Protein AF-A0A392RQN1-F1 (afdb_monomer_lite)

pLDDT: mean 76.07, std 15.89, range [38.75, 93.25]

Structure (mmCIF, N/CA/C/O backbone):
data_AF-A0A392RQN1-F1
#
_entry.id   AF-A0A392RQN1-F1
#
loop_
_atom_site.group_PDB
_atom_site.id
_atom_site.type_symbol
_atom_site.label_atom_id
_atom_site.label_alt_id
_atom_site.label_comp_id
_atom_site.label_asym_id
_atom_site.label_entity_id
_atom_site.label_seq_id
_atom_site.pdbx_PDB_ins_code
_atom_site.Cartn_x
_atom_site.Cartn_y
_atom_site.Cartn_z
_atom_site.occupancy
_atom_site.B_iso_or_equiv
_atom_site.auth_seq_id
_atom_site.auth_comp_id
_atom_site.auth_asym_id
_atom_site.auth_atom_id
_atom_site.pdbx_PDB_model_num
ATOM 1 N N . MET A 1 1 ? 6.365 13.111 -26.847 1.00 48.09 1 MET A N 1
ATOM 2 C CA . MET A 1 1 ? 5.841 13.176 -25.462 1.00 48.09 1 MET A CA 1
ATOM 3 C C . MET A 1 1 ? 7.015 13.187 -24.477 1.00 48.09 1 MET A C 1
ATOM 5 O O . MET A 1 1 ? 7.492 12.122 -24.125 1.00 48.09 1 MET A O 1
ATOM 9 N N . LYS A 1 2 ? 7.562 14.354 -24.095 1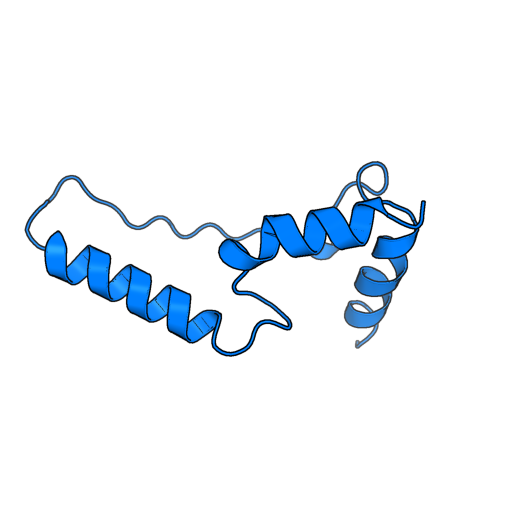.00 53.56 2 LYS A N 1
ATOM 10 C CA . LYS A 1 2 ? 8.685 14.446 -23.123 1.00 53.56 2 LYS A CA 1
ATOM 11 C C . LYS A 1 2 ? 8.309 15.109 -21.778 1.00 53.56 2 LYS A C 1
ATOM 13 O O . LYS A 1 2 ? 9.137 15.118 -20.876 1.00 53.56 2 LYS A O 1
ATOM 18 N N . GLY A 1 3 ? 7.082 15.630 -21.642 1.00 55.62 3 GLY A N 1
ATOM 19 C CA . GLY A 1 3 ? 6.603 16.329 -20.433 1.00 55.62 3 GLY A CA 1
ATOM 20 C C . GLY A 1 3 ? 5.684 15.491 -19.537 1.00 55.62 3 GLY A C 1
ATOM 21 O O . GLY A 1 3 ? 5.950 15.361 -18.352 1.00 55.62 3 GLY A O 1
ATOM 22 N N . VAL A 1 4 ? 4.692 14.811 -20.126 1.00 60.09 4 VAL A N 1
ATOM 23 C CA . VAL A 1 4 ? 3.589 14.150 -19.393 1.00 60.09 4 VAL A CA 1
ATOM 24 C C . VAL A 1 4 ? 4.052 13.188 -18.288 1.00 60.09 4 VAL A C 1
ATOM 26 O O . VAL A 1 4 ? 3.486 13.187 -17.204 1.00 60.09 4 VAL A O 1
ATOM 29 N N . GLY A 1 5 ? 5.107 12.397 -18.514 1.00 59.88 5 GLY A N 1
ATOM 30 C CA . GLY A 1 5 ? 5.598 11.450 -17.503 1.00 59.88 5 GLY A CA 1
ATOM 31 C C . GLY A 1 5 ? 6.179 12.113 -16.246 1.00 59.88 5 GLY A C 1
ATOM 32 O O . GLY A 1 5 ? 6.040 11.569 -15.155 1.00 59.88 5 GLY A O 1
ATOM 33 N N . LYS A 1 6 ? 6.792 13.299 -16.376 1.00 64.06 6 LYS A N 1
ATOM 34 C CA . LYS A 1 6 ? 7.338 14.051 -15.232 1.00 64.06 6 LYS A CA 1
ATOM 35 C C . LYS A 1 6 ? 6.223 14.681 -14.401 1.00 64.06 6 LYS A C 1
ATOM 37 O O . LYS A 1 6 ? 6.300 14.668 -13.177 1.00 64.06 6 LYS A O 1
ATOM 42 N N . ASP A 1 7 ? 5.180 15.171 -15.064 1.00 71.62 7 ASP A N 1
ATOM 43 C CA . ASP A 1 7 ? 3.993 15.715 -14.405 1.00 71.62 7 AS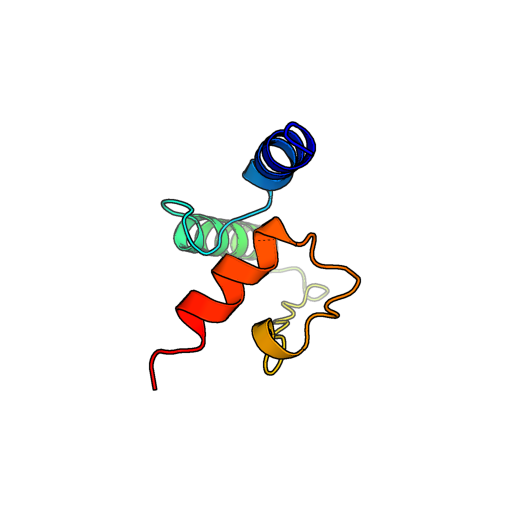P A CA 1
ATOM 44 C C . ASP A 1 7 ? 3.205 14.628 -13.660 1.00 71.62 7 ASP A C 1
ATOM 46 O O . ASP A 1 7 ? 2.808 14.834 -12.516 1.00 71.62 7 ASP A O 1
ATOM 50 N N . VAL A 1 8 ? 3.064 13.436 -14.252 1.00 70.81 8 VAL A N 1
ATOM 51 C CA . VAL A 1 8 ? 2.402 12.289 -13.608 1.00 70.81 8 VAL A CA 1
ATOM 52 C C . VAL A 1 8 ? 3.201 11.780 -12.407 1.00 70.81 8 VAL A C 1
ATOM 54 O O . VAL A 1 8 ? 2.617 11.535 -11.357 1.00 70.81 8 VAL A O 1
ATOM 57 N N . ALA A 1 9 ? 4.529 11.669 -12.516 1.00 70.38 9 ALA A N 1
ATOM 58 C CA . ALA A 1 9 ? 5.369 11.259 -11.390 1.00 70.38 9 ALA A CA 1
ATOM 59 C C . ALA A 1 9 ? 5.296 12.254 -10.220 1.00 70.38 9 ALA A C 1
ATOM 61 O O . ALA A 1 9 ? 5.217 11.842 -9.067 1.00 70.38 9 ALA A O 1
ATOM 62 N N . LYS A 1 10 ? 5.274 13.562 -10.514 1.00 79.31 10 LYS A N 1
ATOM 63 C CA . LYS A 1 10 ? 5.098 14.610 -9.502 1.00 79.31 10 LYS A CA 1
ATOM 64 C C . LYS A 1 10 ? 3.709 14.560 -8.864 1.00 79.31 10 LYS A C 1
ATOM 66 O O . LYS A 1 10 ? 3.604 14.699 -7.655 1.00 79.31 10 LYS A O 1
ATOM 71 N N . TYR A 1 11 ? 2.664 14.348 -9.661 1.00 77.44 11 TYR A N 1
ATOM 72 C CA . TYR A 1 11 ? 1.291 14.235 -9.168 1.00 77.44 11 TYR A CA 1
ATOM 73 C C . TYR A 1 11 ? 1.086 13.001 -8.280 1.00 77.44 11 TYR A C 1
ATOM 75 O O . TYR A 1 11 ? 0.443 13.092 -7.242 1.00 77.44 11 TYR A O 1
ATOM 83 N N . LEU A 1 12 ? 1.644 11.852 -8.670 1.00 76.62 12 LEU A N 1
ATOM 84 C CA . LEU A 1 12 ? 1.481 10.587 -7.951 1.00 76.62 12 LEU A CA 1
ATOM 85 C C . LEU A 1 12 ? 2.431 10.429 -6.759 1.00 76.62 12 LEU A C 1
ATOM 87 O O . LEU A 1 12 ? 2.279 9.461 -6.020 1.00 76.62 12 LEU A O 1
ATOM 91 N N . ASN A 1 13 ? 3.395 11.333 -6.565 1.00 77.94 13 ASN A N 1
ATOM 92 C CA . ASN A 1 13 ? 4.437 11.186 -5.546 1.00 77.94 13 ASN A CA 1
ATOM 93 C C . ASN A 1 13 ? 3.862 11.008 -4.132 1.00 77.94 13 ASN A C 1
ATOM 95 O O . ASN A 1 13 ? 4.311 10.129 -3.406 1.00 77.94 13 ASN A O 1
ATOM 99 N N . ASP A 1 14 ? 2.815 11.762 -3.798 1.00 81.00 14 ASP A N 1
ATOM 100 C CA . ASP A 1 14 ? 2.162 11.700 -2.484 1.00 81.00 14 ASP A CA 1
ATOM 101 C C . ASP A 1 14 ? 1.214 10.494 -2.327 1.00 81.00 14 ASP A C 1
ATOM 103 O O . ASP A 1 14 ? 0.771 10.181 -1.222 1.00 81.00 14 ASP A O 1
ATOM 107 N N . PHE A 1 15 ? 0.878 9.817 -3.430 1.00 80.94 15 PHE A N 1
ATOM 108 C CA . PHE A 1 15 ? -0.104 8.727 -3.470 1.00 80.94 15 PHE A CA 1
ATOM 109 C C . PHE A 1 15 ? 0.526 7.355 -3.744 1.00 80.94 15 PHE A C 1
ATOM 111 O O . PHE A 1 15 ? -0.126 6.326 -3.553 1.00 80.94 15 PHE A O 1
ATOM 118 N N . GLN A 1 16 ? 1.775 7.316 -4.212 1.00 84.00 16 GLN A N 1
ATOM 119 C CA . GLN A 1 16 ? 2.489 6.092 -4.540 1.00 84.00 16 GLN A CA 1
ATOM 120 C C . GLN A 1 16 ? 3.426 5.706 -3.397 1.00 84.00 16 GLN A C 1
ATOM 122 O O . GLN A 1 16 ? 4.355 6.424 -3.056 1.00 84.00 16 GLN A O 1
ATOM 127 N N . PHE A 1 17 ? 3.204 4.515 -2.850 1.00 85.50 17 PHE A N 1
ATOM 128 C CA . PHE A 1 17 ? 3.986 3.951 -1.744 1.00 85.50 17 PHE A CA 1
ATOM 129 C C . PHE A 1 17 ? 4.656 2.618 -2.125 1.00 85.50 17 PHE A C 1
ATOM 131 O O . PHE A 1 17 ? 5.172 1.900 -1.273 1.00 85.50 17 PHE A O 1
ATOM 138 N N . GLY A 1 18 ? 4.577 2.243 -3.404 1.00 83.00 18 GLY A N 1
ATOM 139 C CA . GLY A 1 18 ? 5.025 0.953 -3.922 1.00 83.00 18 GLY A CA 1
ATOM 140 C C . GLY A 1 18 ? 6.478 0.949 -4.400 1.00 83.00 18 GLY A C 1
ATOM 141 O O . GLY A 1 18 ? 7.354 1.597 -3.831 1.00 83.00 18 GLY A O 1
ATOM 142 N N . VAL A 1 19 ? 6.737 0.187 -5.465 1.00 78.62 19 VAL A N 1
ATOM 143 C CA . VAL A 1 19 ? 8.081 -0.046 -6.020 1.00 78.62 19 VAL A CA 1
ATOM 144 C C . VAL A 1 19 ? 8.819 1.270 -6.290 1.00 78.62 19 VAL A C 1
ATOM 146 O O . VAL A 1 19 ? 8.298 2.157 -6.958 1.00 78.62 19 VAL A O 1
ATOM 149 N N . GLY A 1 20 ? 10.057 1.371 -5.796 1.00 78.25 20 GLY A N 1
ATOM 150 C CA . GLY A 1 20 ? 10.925 2.534 -6.009 1.00 78.25 20 GLY A CA 1
ATOM 151 C C . GLY A 1 20 ? 10.715 3.698 -5.032 1.00 78.25 20 GLY A C 1
ATOM 152 O O . GLY A 1 20 ? 11.444 4.682 -5.127 1.00 78.25 20 GLY A O 1
ATOM 153 N N . ILE A 1 21 ? 9.779 3.591 -4.079 1.00 82.44 21 ILE A N 1
ATOM 154 C CA . ILE A 1 21 ? 9.523 4.617 -3.058 1.00 82.44 21 ILE A CA 1
ATOM 155 C C . ILE A 1 21 ? 10.149 4.199 -1.724 1.00 82.44 21 ILE A C 1
ATOM 157 O O . ILE A 1 21 ? 9.750 3.208 -1.109 1.00 82.44 21 ILE A O 1
ATOM 161 N N . SER A 1 22 ? 11.140 4.964 -1.259 1.00 86.12 22 SER A N 1
ATOM 162 C CA . SER A 1 22 ? 11.782 4.721 0.038 1.00 86.12 22 SER A CA 1
ATOM 163 C C . SER A 1 22 ? 10.767 4.842 1.176 1.00 86.12 22 SER A C 1
ATOM 165 O O . SER A 1 22 ? 10.059 5.840 1.269 1.00 86.12 22 SER A O 1
ATOM 167 N N . GLY A 1 23 ? 10.702 3.834 2.049 1.00 87.00 23 GLY A N 1
ATOM 168 C CA . GLY A 1 23 ? 9.799 3.832 3.206 1.00 87.00 23 GLY A CA 1
ATOM 169 C C . GLY A 1 23 ? 8.309 3.709 2.866 1.00 87.00 23 GLY A C 1
ATOM 170 O O . GLY A 1 23 ? 7.476 3.859 3.754 1.00 87.00 23 GLY A O 1
ATOM 171 N N . GLY A 1 24 ? 7.938 3.421 1.613 1.00 87.81 24 GLY A N 1
ATOM 172 C CA . GLY A 1 24 ? 6.533 3.384 1.199 1.00 87.81 24 GLY A CA 1
ATOM 173 C C . GLY A 1 24 ? 5.691 2.343 1.954 1.00 87.81 24 GLY A C 1
ATOM 174 O O . GLY A 1 24 ? 4.620 2.664 2.469 1.00 87.81 24 GLY A O 1
ATOM 175 N N . ALA A 1 25 ? 6.208 1.123 2.133 1.00 87.50 25 ALA A N 1
ATOM 176 C CA . ALA A 1 25 ? 5.533 0.092 2.931 1.00 87.50 25 ALA A CA 1
ATOM 177 C C . ALA A 1 25 ? 5.368 0.497 4.411 1.00 87.50 25 ALA A C 1
ATOM 179 O O . ALA A 1 25 ? 4.314 0.273 5.008 1.00 87.50 25 ALA A O 1
ATOM 180 N N . GLU A 1 26 ? 6.387 1.139 4.987 1.00 90.06 26 GLU A N 1
ATOM 181 C CA . GLU A 1 26 ? 6.374 1.631 6.368 1.00 90.06 26 GLU A CA 1
ATOM 182 C C . GLU A 1 26 ? 5.346 2.765 6.547 1.00 90.06 26 GLU A C 1
ATOM 184 O O . GLU A 1 26 ? 4.591 2.784 7.522 1.00 90.06 26 GLU A O 1
ATOM 189 N N . ALA A 1 27 ? 5.222 3.653 5.556 1.00 89.25 27 ALA A N 1
ATOM 190 C CA . ALA A 1 27 ? 4.210 4.705 5.525 1.00 89.25 27 ALA A CA 1
ATOM 191 C C . ALA A 1 27 ? 2.775 4.147 5.478 1.00 89.25 27 ALA A C 1
ATOM 193 O O . ALA A 1 27 ? 1.911 4.635 6.215 1.00 89.25 27 ALA A O 1
ATOM 194 N N . ILE A 1 28 ? 2.511 3.106 4.671 1.00 88.62 28 ILE A N 1
ATOM 195 C CA . ILE A 1 28 ? 1.209 2.409 4.663 1.00 88.62 28 ILE A CA 1
ATOM 196 C C . ILE A 1 28 ? 0.925 1.811 6.044 1.00 88.62 28 ILE A C 1
ATOM 198 O O . ILE A 1 28 ? -0.152 2.036 6.602 1.00 88.62 28 ILE A O 1
ATOM 202 N N . TRP A 1 29 ? 1.893 1.089 6.616 1.00 90.25 29 TRP A N 1
ATOM 203 C CA . TRP A 1 29 ? 1.748 0.451 7.924 1.00 90.25 29 TRP A CA 1
ATOM 204 C C . TRP A 1 29 ? 1.423 1.463 9.029 1.00 90.25 29 TRP A C 1
ATOM 206 O O . TRP A 1 29 ? 0.434 1.307 9.751 1.00 90.25 29 TRP A O 1
ATOM 216 N N . HIS A 1 30 ? 2.193 2.549 9.134 1.00 92.44 30 HIS A N 1
ATOM 217 C CA . HIS A 1 30 ? 1.937 3.592 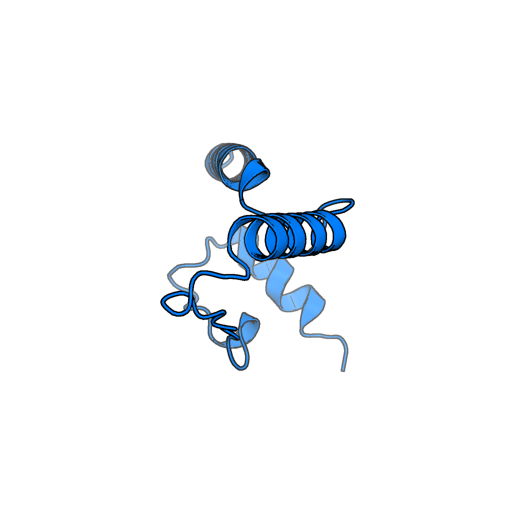10.128 1.00 92.44 30 HIS A CA 1
ATOM 218 C C . HIS A 1 30 ? 0.602 4.304 9.908 1.00 92.44 30 HIS A C 1
ATOM 220 O O . HIS A 1 30 ? -0.072 4.646 10.883 1.00 92.44 30 HIS A O 1
ATOM 226 N N . SER A 1 31 ? 0.195 4.505 8.653 1.00 89.00 31 SER A N 1
ATOM 227 C CA . SER A 1 31 ? -1.096 5.115 8.327 1.00 89.00 31 SER A CA 1
ATOM 228 C C . SER A 1 31 ? -2.257 4.236 8.788 1.00 89.00 31 SER A C 1
ATOM 230 O O . SER A 1 31 ? -3.148 4.725 9.485 1.00 89.00 31 SER A O 1
ATOM 232 N N . ALA A 1 32 ? -2.213 2.934 8.490 1.00 89.94 32 ALA A N 1
ATOM 233 C CA . ALA A 1 32 ? -3.209 1.971 8.953 1.00 89.94 32 ALA A CA 1
ATOM 234 C C . ALA A 1 32 ? -3.256 1.911 10.488 1.00 89.94 32 ALA A C 1
ATOM 236 O O . ALA A 1 32 ? -4.325 2.052 11.083 1.00 89.94 32 ALA A O 1
ATOM 237 N N . ASN A 1 33 ? -2.094 1.818 11.141 1.00 91.94 33 ASN A N 1
ATOM 238 C CA . ASN A 1 33 ? -2.003 1.791 12.599 1.00 91.94 33 ASN A CA 1
ATOM 239 C C . ASN A 1 33 ? -2.563 3.071 13.250 1.00 91.94 33 ASN A C 1
ATOM 241 O O . ASN A 1 33 ? -3.238 3.009 14.275 1.00 91.94 33 ASN A O 1
ATOM 245 N N . ARG A 1 34 ? -2.346 4.245 12.642 1.00 93.25 34 ARG A N 1
ATOM 246 C CA . ARG A 1 34 ? -2.907 5.524 13.112 1.00 93.25 34 ARG A CA 1
ATOM 247 C C . ARG A 1 34 ? -4.428 5.592 12.964 1.00 93.25 34 ARG A C 1
ATOM 249 O O . ARG A 1 34 ? -5.089 6.205 13.801 1.00 93.25 34 ARG A O 1
ATOM 256 N N . VAL A 1 35 ? -4.987 5.021 11.898 1.00 90.44 35 VAL A N 1
ATOM 257 C CA . VAL A 1 35 ? -6.445 4.955 11.709 1.00 90.44 35 VAL A CA 1
ATOM 258 C C . VAL A 1 35 ? -7.058 4.027 12.751 1.00 90.44 35 VAL A C 1
ATOM 260 O O . VAL A 1 35 ? -7.986 4.435 13.449 1.00 90.44 35 VAL A O 1
ATOM 263 N N . LEU A 1 36 ? -6.487 2.833 12.921 1.00 90.12 36 LEU A N 1
ATOM 264 C CA . LEU A 1 36 ? -6.935 1.861 13.915 1.00 90.12 36 LEU A CA 1
ATOM 265 C C . LEU A 1 36 ? -6.842 2.430 15.333 1.00 90.12 36 LEU A C 1
ATOM 267 O O . LEU A 1 36 ? -7.822 2.384 16.068 1.00 90.12 36 LEU A O 1
ATOM 271 N N . SER A 1 37 ? -5.732 3.069 15.712 1.00 91.69 37 SER A N 1
ATOM 272 C CA . SER A 1 37 ? -5.592 3.642 17.057 1.00 91.69 37 SER A CA 1
ATOM 273 C C . SER A 1 37 ? -6.626 4.728 17.360 1.00 91.69 37 SER A C 1
ATOM 275 O O . SER A 1 37 ? -7.104 4.817 18.488 1.00 91.69 37 SER A O 1
ATOM 277 N N . LYS A 1 38 ? -7.043 5.512 16.360 1.00 92.69 38 LYS A N 1
ATOM 278 C CA . LYS A 1 38 ? -8.070 6.553 16.521 1.00 92.69 38 LYS A CA 1
ATOM 279 C C . LYS A 1 38 ? -9.503 6.035 16.467 1.00 92.69 38 LYS A C 1
ATOM 281 O O . LYS A 1 38 ? -10.399 6.724 16.946 1.00 92.69 38 LYS A O 1
ATOM 286 N N . ARG A 1 39 ? -9.735 4.892 15.825 1.00 90.25 39 ARG A N 1
ATOM 287 C CA . ARG A 1 39 ? -11.079 4.411 15.485 1.00 90.25 39 ARG A CA 1
ATOM 288 C C . ARG A 1 39 ? -11.372 2.992 15.975 1.00 90.25 39 ARG A C 1
ATOM 290 O O . ARG A 1 39 ? -12.382 2.426 15.591 1.00 90.25 39 ARG A O 1
ATOM 297 N N . HIS A 1 40 ? -10.537 2.429 16.846 1.00 84.38 40 HIS A N 1
ATOM 298 C CA . HIS A 1 40 ? -10.671 1.057 17.354 1.00 84.38 40 HIS A CA 1
ATOM 299 C C . HIS A 1 40 ? -12.017 0.753 18.040 1.00 84.38 40 HIS A C 1
ATOM 301 O O . HIS A 1 40 ? -12.396 -0.409 18.121 1.00 84.38 40 HIS A O 1
ATOM 307 N N . GLY A 1 41 ? -12.731 1.767 18.543 1.00 87.62 41 GLY A N 1
ATOM 308 C CA . GLY A 1 41 ? -14.072 1.617 19.126 1.00 87.62 41 GLY A CA 1
ATOM 309 C C . GLY A 1 41 ? -15.230 1.817 18.140 1.00 87.62 41 GLY A C 1
ATOM 310 O O . GLY A 1 41 ? -16.387 1.680 18.527 1.00 87.62 41 GLY A O 1
ATOM 311 N N . ASP A 1 42 ? -14.943 2.174 16.888 1.00 89.06 42 ASP A N 1
ATOM 312 C CA . ASP A 1 42 ? -15.943 2.418 15.851 1.00 89.06 42 ASP A CA 1
ATOM 313 C C . ASP A 1 42 ? -16.239 1.120 15.088 1.00 89.06 42 ASP A C 1
ATOM 315 O O . ASP A 1 42 ? -15.527 0.740 14.158 1.00 89.06 42 ASP A O 1
ATOM 319 N N . GLY A 1 43 ? -17.309 0.431 15.491 1.00 86.81 43 GLY A N 1
ATOM 320 C CA . GLY A 1 43 ? -17.743 -0.827 14.876 1.00 86.81 43 GLY A CA 1
ATOM 321 C C . GLY A 1 43 ? -18.276 -0.699 13.443 1.00 86.81 43 GLY A C 1
ATOM 322 O O . GLY A 1 43 ? -18.651 -1.711 12.857 1.00 86.81 43 GLY A O 1
ATOM 323 N N . SER A 1 44 ? -18.338 0.512 12.877 1.00 89.50 44 SER A N 1
ATOM 324 C CA . SER A 1 44 ? -18.787 0.740 11.496 1.00 89.50 44 SER A CA 1
ATOM 325 C C . SER A 1 44 ? -17.665 0.644 10.457 1.00 89.50 44 SER A C 1
ATOM 327 O O . SER A 1 44 ? -17.938 0.621 9.256 1.00 89.50 44 SER A O 1
ATOM 329 N N . LEU A 1 45 ? -16.403 0.588 10.894 1.00 87.31 45 LEU A N 1
ATOM 330 C CA . LEU A 1 45 ? -15.250 0.563 10.000 1.00 87.31 45 LEU A CA 1
ATOM 331 C C . LEU A 1 45 ? -14.811 -0.861 9.667 1.00 87.31 45 LEU A C 1
ATOM 333 O O . LEU A 1 45 ? -14.705 -1.725 10.534 1.00 87.31 45 LEU A O 1
ATOM 337 N N . VAL A 1 46 ? -14.465 -1.068 8.398 1.00 87.19 46 VAL A N 1
ATOM 338 C CA . VAL A 1 46 ? -13.897 -2.320 7.893 1.00 87.19 46 VAL A CA 1
ATOM 339 C C . VAL A 1 46 ? -12.632 -2.034 7.091 1.00 87.19 46 VAL A C 1
ATOM 341 O O . VAL A 1 46 ? -12.550 -1.038 6.370 1.00 87.19 46 VAL A O 1
ATOM 344 N N . MET A 1 47 ? -11.633 -2.908 7.211 1.00 87.00 47 MET A N 1
ATOM 345 C CA . MET A 1 47 ? -10.445 -2.876 6.360 1.00 87.00 47 MET A CA 1
ATOM 346 C C . MET A 1 47 ? -10.690 -3.776 5.148 1.00 87.00 47 MET A C 1
ATOM 348 O O . MET A 1 47 ? -10.920 -4.973 5.305 1.00 87.00 47 MET A O 1
ATOM 352 N N . LEU A 1 48 ? -10.641 -3.199 3.947 1.00 90.62 48 LEU A N 1
ATOM 353 C CA . LEU A 1 48 ? -10.745 -3.941 2.694 1.00 90.62 48 LEU A CA 1
ATOM 354 C C . LEU A 1 48 ? -9.358 -4.080 2.066 1.00 90.62 48 LEU A C 1
ATOM 356 O O . LEU A 1 48 ? -8.730 -3.082 1.713 1.00 90.62 48 LEU A O 1
ATOM 360 N N . THR A 1 49 ? -8.899 -5.317 1.897 1.00 90.56 49 THR A N 1
ATOM 361 C CA . THR A 1 49 ? -7.711 -5.619 1.094 1.00 90.56 49 THR A CA 1
ATOM 362 C C . THR A 1 49 ? -8.146 -5.877 -0.343 1.00 90.56 49 THR A C 1
ATOM 364 O O . THR A 1 49 ? -8.972 -6.752 -0.592 1.00 90.56 49 THR A O 1
ATOM 367 N N . VAL A 1 50 ? -7.593 -5.113 -1.284 1.00 90.19 50 VAL A N 1
ATOM 368 C CA . VAL A 1 50 ? -7.823 -5.284 -2.723 1.00 90.19 50 VAL A CA 1
ATOM 369 C C . VAL A 1 50 ? -6.507 -5.700 -3.361 1.00 90.19 50 VAL A C 1
ATOM 371 O O . VAL A 1 50 ? -5.504 -5.008 -3.200 1.00 90.19 50 VAL A O 1
ATOM 374 N N . ASP A 1 51 ? -6.525 -6.817 -4.080 1.00 90.50 51 ASP A N 1
ATOM 375 C CA . ASP A 1 51 ? -5.396 -7.314 -4.861 1.00 90.50 51 ASP A CA 1
ATOM 376 C C . ASP A 1 51 ? -5.846 -7.595 -6.299 1.00 90.50 51 ASP A C 1
ATOM 378 O O . ASP A 1 51 ? -6.982 -8.015 -6.538 1.00 90.50 51 ASP A O 1
ATOM 382 N N . PHE A 1 52 ? -4.963 -7.339 -7.263 1.00 89.44 52 PHE A N 1
ATOM 383 C CA . PHE A 1 52 ? -5.244 -7.540 -8.680 1.00 89.44 52 PHE A CA 1
ATOM 384 C C . PHE A 1 52 ? -4.536 -8.797 -9.181 1.00 89.44 52 PHE A C 1
ATOM 386 O O . PHE A 1 52 ? -3.310 -8.830 -9.316 1.00 89.44 52 PHE A O 1
ATOM 393 N N . SER A 1 53 ? -5.314 -9.818 -9.546 1.00 91.56 53 SER A N 1
ATOM 394 C CA . SER A 1 53 ? -4.762 -11.031 -10.148 1.00 91.56 53 SER A CA 1
ATOM 395 C C . SER A 1 53 ? -4.041 -10.707 -11.455 1.00 91.56 53 SER A C 1
ATOM 397 O O . SER A 1 53 ? -4.622 -10.129 -12.373 1.00 91.56 53 SER A O 1
ATOM 399 N N . ASN A 1 54 ? -2.777 -11.124 -11.552 1.00 89.12 54 ASN A N 1
ATOM 400 C CA . ASN A 1 54 ? -1.966 -10.978 -12.762 1.00 89.12 54 ASN A CA 1
ATOM 401 C C . ASN A 1 54 ? -1.841 -9.515 -13.256 1.00 89.12 54 ASN A C 1
ATOM 403 O O . ASN A 1 54 ? -1.828 -9.257 -14.461 1.00 89.12 54 ASN A O 1
ATOM 407 N N . ALA A 1 55 ? -1.753 -8.561 -12.317 1.00 83.62 55 ALA A N 1
ATOM 408 C CA . ALA A 1 55 ? -1.866 -7.118 -12.550 1.00 83.62 55 ALA A CA 1
ATOM 409 C C . ALA A 1 55 ? -1.038 -6.580 -13.727 1.00 83.62 55 ALA A C 1
ATOM 411 O O . ALA A 1 55 ? -1.531 -5.757 -14.486 1.00 83.62 55 ALA A O 1
ATOM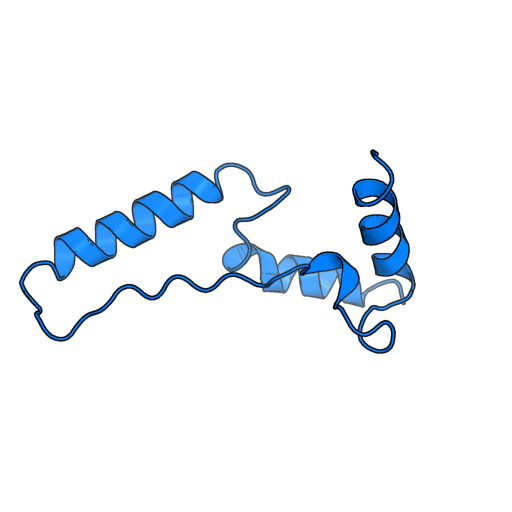 412 N N . PHE A 1 56 ? 0.197 -7.055 -13.907 1.00 82.31 56 PHE A N 1
ATOM 413 C CA . PHE A 1 56 ? 1.095 -6.570 -14.960 1.00 82.31 56 PHE A CA 1
ATOM 414 C C . PHE A 1 56 ? 0.719 -7.049 -16.367 1.00 82.31 56 PHE A C 1
ATOM 416 O O . PHE A 1 56 ? 0.917 -6.318 -17.333 1.00 82.31 56 PHE A O 1
ATOM 423 N N . ASN A 1 57 ? 0.159 -8.253 -16.484 1.00 83.75 57 ASN A N 1
ATOM 424 C CA . ASN A 1 57 ? -0.186 -8.855 -17.773 1.00 83.75 57 ASN A CA 1
ATOM 425 C C . ASN A 1 57 ? -1.613 -8.506 -18.221 1.00 83.75 57 ASN A C 1
ATOM 427 O O . ASN A 1 57 ? -1.930 -8.625 -19.399 1.00 83.75 57 ASN A O 1
ATOM 431 N N . MET A 1 58 ? -2.476 -8.092 -17.287 1.00 83.44 58 MET A N 1
ATOM 432 C CA . MET A 1 58 ? -3.880 -7.754 -17.553 1.00 83.44 58 MET A CA 1
ATOM 433 C C . MET A 1 58 ? -4.101 -6.275 -17.905 1.00 83.44 58 MET A C 1
ATOM 435 O O . MET A 1 58 ? -5.241 -5.861 -18.113 1.00 83.44 58 MET A O 1
ATOM 439 N N . VAL A 1 59 ? -3.043 -5.460 -17.966 1.00 82.88 59 VAL A N 1
ATOM 440 C CA . VAL A 1 59 ? -3.170 -4.050 -18.353 1.00 82.88 59 VAL A CA 1
ATOM 441 C C . VAL A 1 59 ? -3.445 -3.942 -19.856 1.00 82.88 59 VAL A C 1
ATOM 443 O O . VAL A 1 59 ? -2.694 -4.483 -20.666 1.00 82.88 59 VAL A O 1
ATOM 446 N N . ASP A 1 60 ? -4.489 -3.199 -20.242 1.00 82.25 60 ASP A N 1
ATOM 447 C CA . ASP A 1 60 ? -4.779 -2.933 -21.656 1.00 82.25 60 ASP A CA 1
ATOM 448 C C . ASP A 1 60 ? -3.630 -2.129 -22.294 1.00 82.25 60 ASP A C 1
ATOM 450 O O . ASP A 1 60 ? -3.305 -1.009 -21.892 1.00 82.25 60 ASP A O 1
ATOM 454 N N . SER A 1 61 ? -3.014 -2.683 -23.338 1.00 72.75 61 SER A N 1
ATOM 455 C CA . SER A 1 61 ? -1.928 -2.032 -24.072 1.00 72.75 61 SER A CA 1
ATOM 456 C C . SER A 1 61 ? -2.340 -0.700 -24.706 1.00 72.75 61 SER A C 1
ATOM 458 O O . SER A 1 61 ? -1.479 0.104 -25.047 1.00 72.75 61 SER A O 1
ATOM 460 N N . LYS A 1 62 ? -3.644 -0.443 -24.867 1.00 79.19 62 LYS A N 1
ATOM 461 C CA . LYS A 1 62 ? -4.177 0.837 -25.350 1.00 79.19 62 LYS A CA 1
ATOM 462 C C . LYS A 1 62 ? -4.092 1.948 -24.306 1.00 79.19 62 LYS A C 1
ATOM 464 O O . LYS A 1 62 ? -4.089 3.116 -24.687 1.00 79.19 62 LYS A O 1
ATOM 469 N N . VAL A 1 63 ? -4.018 1.606 -23.016 1.00 76.06 63 VAL A N 1
ATOM 470 C CA . VAL A 1 63 ? -3.911 2.587 -21.923 1.00 76.06 63 VAL A CA 1
ATOM 471 C C . VAL A 1 63 ? -2.471 2.812 -21.460 1.00 76.06 63 VAL A C 1
ATOM 473 O O . VAL A 1 63 ? -2.205 3.807 -20.791 1.00 76.06 63 VAL A O 1
ATOM 476 N N . ILE A 1 64 ? -1.530 1.938 -21.840 1.00 68.00 64 ILE A N 1
ATOM 477 C CA . ILE A 1 64 ? -0.098 2.110 -21.566 1.00 68.00 64 ILE A CA 1
ATOM 478 C C . ILE A 1 64 ? 0.538 2.965 -22.677 1.00 68.00 64 ILE A C 1
ATOM 480 O O . ILE A 1 64 ? 0.629 2.515 -23.820 1.00 68.00 64 ILE A O 1
ATOM 484 N N . PRO A 1 65 ? 1.057 4.172 -22.382 1.00 62.69 65 PRO A N 1
ATOM 485 C CA . PRO A 1 65 ? 1.872 4.909 -23.341 1.00 62.69 65 PRO A CA 1
ATOM 486 C C . PRO A 1 65 ? 3.114 4.079 -23.689 1.00 62.69 65 PRO A C 1
ATOM 488 O O . PRO A 1 65 ? 3.760 3.572 -22.779 1.00 62.69 65 PRO A O 1
ATOM 491 N N . TRP A 1 66 ? 3.500 3.991 -24.966 1.00 53.31 66 TRP A N 1
ATOM 492 C CA . TRP A 1 66 ? 4.611 3.156 -25.472 1.00 53.31 66 TRP A CA 1
ATOM 493 C C . TRP A 1 66 ? 5.926 3.193 -24.651 1.00 53.31 66 TRP A C 1
ATOM 495 O O . TRP A 1 66 ? 6.691 2.233 -24.667 1.00 53.31 66 TRP A O 1
ATOM 505 N N . GLY A 1 67 ? 6.198 4.270 -23.900 1.00 53.69 67 GLY A N 1
ATOM 506 C CA . GLY A 1 67 ? 7.346 4.364 -22.983 1.00 53.69 67 GLY A CA 1
ATOM 507 C C . GLY A 1 67 ? 7.244 3.526 -21.694 1.00 53.69 67 GLY A C 1
ATOM 508 O O . GLY A 1 67 ? 8.270 3.183 -21.116 1.00 53.69 67 GLY A O 1
ATOM 509 N N . CYS A 1 68 ? 6.040 3.162 -21.248 1.00 53.41 68 CYS A N 1
ATOM 510 C CA . CYS A 1 68 ? 5.797 2.327 -20.064 1.00 53.41 68 CYS A CA 1
ATOM 511 C C . CYS A 1 68 ? 5.820 0.820 -20.379 1.00 53.41 68 CYS A C 1
ATOM 513 O O . CYS A 1 68 ? 6.083 0.015 -19.487 1.00 53.41 68 CYS A O 1
ATOM 515 N N . THR A 1 69 ? 5.633 0.428 -21.644 1.00 53.06 69 THR A N 1
ATOM 516 C CA . THR A 1 69 ? 5.676 -0.974 -22.091 1.00 53.06 69 THR A CA 1
ATOM 517 C C . THR A 1 69 ? 7.038 -1.629 -21.816 1.00 53.06 69 THR A C 1
ATOM 519 O O . THR A 1 69 ? 7.099 -2.812 -21.492 1.00 53.06 69 THR A O 1
ATOM 522 N N . TYR A 1 70 ? 8.140 -0.871 -21.854 1.00 49.12 70 TYR A N 1
ATOM 523 C CA . TYR A 1 70 ? 9.487 -1.395 -21.577 1.00 49.12 70 TYR A CA 1
ATOM 524 C C . TYR A 1 70 ? 9.695 -1.840 -20.119 1.00 49.12 70 TYR A C 1
ATOM 526 O O . TYR A 1 70 ? 10.404 -2.814 -19.879 1.00 49.12 70 TYR A O 1
ATOM 534 N N . TYR A 1 71 ? 9.053 -1.180 -19.150 1.00 48.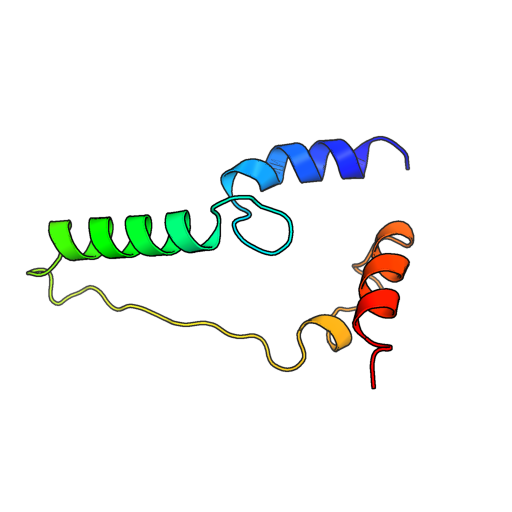22 71 TYR A N 1
ATOM 535 C CA . TYR A 1 71 ? 9.189 -1.532 -17.731 1.00 48.22 71 TYR A CA 1
ATOM 536 C C . TYR A 1 71 ? 8.440 -2.819 -17.371 1.00 48.22 71 TYR A C 1
ATOM 538 O O . TYR A 1 71 ? 8.938 -3.611 -16.576 1.00 48.22 71 TYR A O 1
ATOM 546 N N . VAL A 1 72 ? 7.281 -3.065 -17.989 1.00 54.78 72 VAL A N 1
ATOM 547 C CA . VAL A 1 72 ? 6.481 -4.275 -17.737 1.00 54.78 72 VAL A CA 1
ATOM 548 C C . VAL A 1 72 ? 7.189 -5.527 -18.269 1.00 54.78 72 VAL A C 1
ATOM 550 O O . VAL A 1 72 ? 7.271 -6.537 -17.574 1.00 54.78 72 VAL A O 1
ATOM 553 N N . ASN A 1 73 ? 7.791 -5.447 -19.460 1.00 51.34 73 ASN A N 1
ATOM 554 C CA . ASN A 1 73 ? 8.482 -6.589 -20.070 1.00 51.34 73 ASN A CA 1
ATOM 555 C C . ASN A 1 73 ? 9.798 -6.964 -19.358 1.00 51.34 73 ASN A C 1
ATOM 557 O O . ASN A 1 73 ? 10.190 -8.129 -19.372 1.00 51.34 73 ASN A O 1
ATOM 561 N N . HIS A 1 74 ? 10.478 -6.015 -18.704 1.00 47.81 74 HIS A N 1
ATOM 562 C CA . HIS A 1 74 ? 11.750 -6.302 -18.026 1.00 47.81 74 HIS A CA 1
ATOM 563 C C . HIS A 1 74 ? 11.572 -7.055 -16.695 1.00 47.81 74 HIS A C 1
ATOM 565 O O . HIS A 1 74 ? 12.436 -7.841 -16.324 1.00 47.81 74 HIS A O 1
ATOM 571 N N . TRP A 1 75 ? 10.436 -6.883 -16.009 1.00 48.75 75 TRP A N 1
ATOM 572 C CA . TRP A 1 75 ? 10.112 -7.610 -14.769 1.00 48.75 75 TRP A CA 1
ATOM 573 C C . TRP A 1 75 ? 9.341 -8.921 -15.001 1.00 48.75 75 TRP A C 1
ATOM 575 O O . TRP A 1 75 ? 9.297 -9.768 -14.113 1.00 48.75 75 TRP A O 1
ATOM 585 N N . GLY A 1 76 ? 8.755 -9.113 -16.189 1.00 48.19 76 GLY A N 1
ATOM 586 C CA . GLY A 1 76 ? 8.069 -10.351 -16.581 1.00 48.19 76 GLY A CA 1
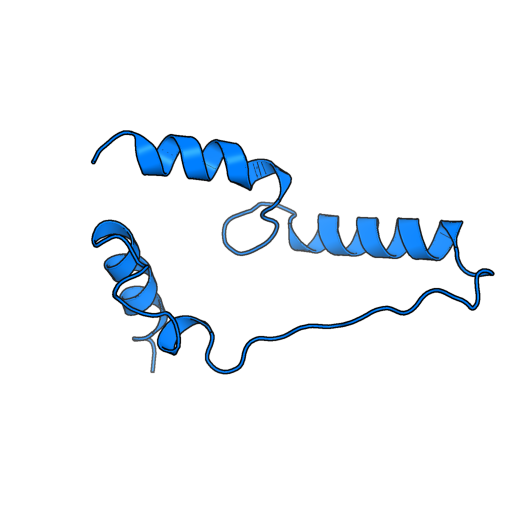ATOM 587 C C . GLY A 1 76 ? 8.976 -11.450 -17.154 1.00 48.19 76 GLY A C 1
ATOM 588 O O . GLY A 1 76 ? 8.502 -12.564 -17.357 1.00 48.19 76 GLY A O 1
ATOM 589 N N . THR A 1 77 ? 10.263 -11.168 -17.397 1.00 43.44 77 THR A N 1
ATOM 590 C CA . THR A 1 77 ? 11.203 -12.087 -18.081 1.00 43.44 77 THR A CA 1
ATOM 591 C C . THR A 1 77 ? 12.282 -12.646 -17.141 1.00 43.44 77 THR A C 1
ATOM 593 O O . THR A 1 77 ? 13.424 -12.852 -17.542 1.00 43.44 77 THR A O 1
ATOM 596 N N . THR A 1 78 ? 11.927 -12.903 -15.879 1.00 40.69 78 THR A N 1
ATOM 597 C CA . THR A 1 78 ? 12.768 -13.671 -14.941 1.00 40.69 78 THR A CA 1
ATOM 598 C C . THR A 1 78 ? 12.040 -14.945 -14.510 1.00 40.69 78 THR A C 1
ATOM 600 O O . THR A 1 78 ? 11.740 -15.155 -13.334 1.00 40.69 78 THR A O 1
ATOM 603 N N . ARG A 1 79 ? 11.720 -15.785 -15.495 1.00 38.75 79 ARG A N 1
ATOM 604 C CA . ARG A 1 79 ? 11.517 -17.225 -15.325 1.00 38.75 79 ARG A CA 1
ATOM 605 C C . ARG A 1 79 ? 12.389 -17.961 -16.322 1.00 38.75 79 ARG A C 1
ATOM 607 O O . ARG A 1 79 ? 12.411 -17.515 -17.489 1.00 38.75 79 ARG A O 1
#

Sequence (79 aa):
MKGVGKDVAKYLNDFQFGVGISGGAEAIWHSANRVLSKRHGDGSLVMLTVDFSNAFNMVDSKVIPWGCTYYVNHWGTTR

Secondary structure (DSSP, 8-state):
--SHHHHHHHHHTTT--STT-TTHHHHHHHHHHHHHHHHTT-TT--PPP---TTTTTSS-TTTS-TTTHHHHHHHS---

Radius of gyration: 17.08 Å; chains: 1; bounding box: 32×34×45 Å

Foldseek 3Di:
DPPPVVVVCVVCVVPDLDPPHPCSVVVVVVVVVVCCVVCVVPPVDDDDDDDDVVVLVPDDPVPDDPVCVVVSVVVVPPD

Organism: NCBI:txid97028